Protein AF-A0A6I2WJV5-F1 (afdb_monomer)

Nearest PDB structures (foldseek):
  4n04-assembly1_A  TM=5.743E-01  e=1.042E-01  Catenulispora acidiphila DSM 44928
  8eug-assembly1_k  TM=5.287E-01  e=3.697E-01  Schizosaccharomyces pombe
  7z9z-assembly1_AAA-2  TM=8.216E-01  e=1.801E+00  Bos taurus
  6fhs-assembly1_F  TM=7.557E-01  e=1.489E+00  Thermochaetoides thermophila DSM 1495
  6yrk-assembly1_A  TM=7.546E-01  e=4.960E+00  Mycoplasmoides genitalium G37

Structure (mmCIF, N/CA/C/O backbone):
data_AF-A0A6I2WJV5-F1
#
_entry.id   AF-A0A6I2WJV5-F1
#
loop_
_atom_site.group_PDB
_atom_site.id
_atom_site.type_symbol
_atom_site.label_atom_id
_atom_site.label_alt_id
_atom_site.label_comp_id
_atom_site.label_asym_id
_atom_site.label_entity_id
_atom_site.label_seq_id
_atom_site.pdbx_PDB_ins_code
_atom_site.Cartn_x
_atom_site.Cartn_y
_atom_site.Cartn_z
_atom_site.occupancy
_atom_site.B_iso_or_equiv
_atom_site.auth_seq_id
_atom_s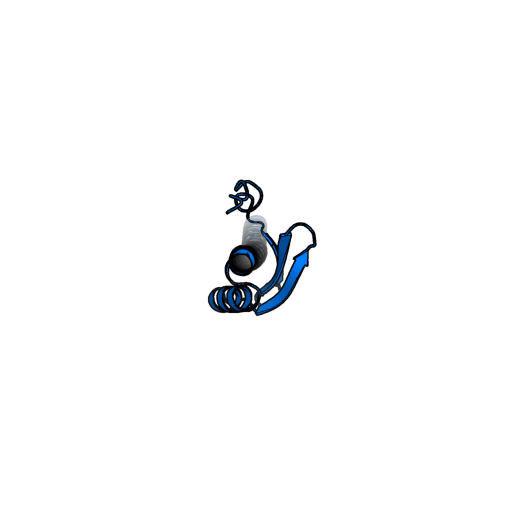ite.auth_comp_id
_atom_site.auth_asym_id
_atom_site.auth_atom_id
_atom_site.pdbx_PDB_model_num
ATOM 1 N N . MET A 1 1 ? 32.245 4.701 -39.309 1.00 74.75 1 MET A N 1
ATOM 2 C CA . MET A 1 1 ? 31.876 3.483 -38.548 1.00 74.75 1 MET A CA 1
ATOM 3 C C . MET A 1 1 ? 31.992 3.675 -37.041 1.00 74.75 1 MET A C 1
ATOM 5 O O . MET A 1 1 ? 31.009 3.413 -36.366 1.00 74.75 1 MET A O 1
ATOM 9 N N . LEU A 1 2 ? 33.121 4.171 -36.513 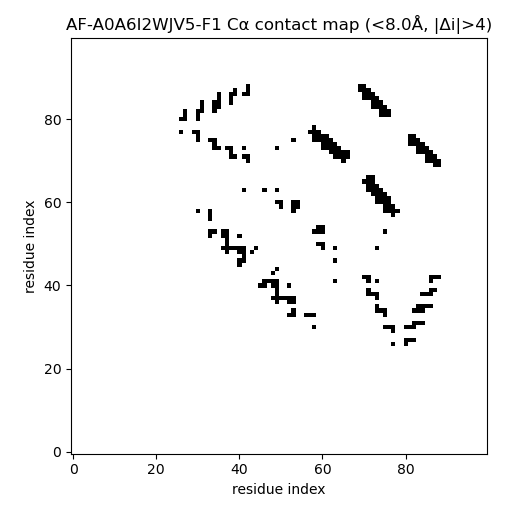1.00 85.69 2 LEU A N 1
ATOM 10 C CA . LEU A 1 2 ? 33.309 4.380 -35.066 1.00 85.69 2 LEU A CA 1
ATOM 11 C C . LEU A 1 2 ? 32.220 5.264 -34.425 1.00 85.69 2 LEU A C 1
ATOM 13 O O . LEU A 1 2 ? 31.660 4.890 -33.404 1.00 85.69 2 LEU A O 1
ATOM 17 N N . SER A 1 3 ? 31.869 6.389 -35.058 1.00 85.56 3 SER A N 1
ATOM 18 C CA . SER A 1 3 ? 30.827 7.310 -34.578 1.00 85.56 3 SER A CA 1
ATOM 19 C C . SER A 1 3 ? 29.441 6.663 -34.496 1.00 85.56 3 SER A C 1
ATOM 21 O O . SER A 1 3 ? 28.760 6.814 -33.492 1.00 85.56 3 SER A O 1
ATOM 23 N N . VAL A 1 4 ? 29.054 5.885 -35.512 1.00 89.12 4 VAL A N 1
ATOM 24 C CA . VAL A 1 4 ? 27.767 5.167 -35.551 1.00 89.12 4 VAL A CA 1
ATOM 25 C C . VAL A 1 4 ? 27.688 4.117 -34.442 1.00 89.12 4 VAL A C 1
ATOM 27 O O . VAL A 1 4 ? 26.671 4.025 -33.760 1.00 89.12 4 VAL A O 1
ATOM 30 N N . LEU A 1 5 ? 28.769 3.363 -34.218 1.00 89.56 5 LEU A N 1
ATOM 31 C CA . LEU A 1 5 ? 28.841 2.378 -33.135 1.00 89.56 5 LEU A CA 1
ATOM 32 C C . LEU A 1 5 ? 28.744 3.046 -31.756 1.00 89.56 5 LEU A C 1
ATOM 34 O O . LEU A 1 5 ? 28.017 2.556 -30.895 1.00 89.56 5 LEU A O 1
ATOM 38 N N . LEU A 1 6 ? 29.418 4.186 -31.570 1.00 90.19 6 LEU A N 1
ATOM 39 C CA . LEU A 1 6 ? 29.365 4.965 -30.331 1.00 90.19 6 LEU A CA 1
ATOM 40 C C . LEU A 1 6 ? 27.962 5.513 -30.056 1.00 90.19 6 LEU A C 1
ATOM 42 O O . LEU A 1 6 ? 27.460 5.362 -28.945 1.00 90.19 6 LEU A O 1
ATOM 46 N N . SER A 1 7 ? 27.305 6.093 -31.064 1.00 89.69 7 SER A N 1
ATOM 47 C CA . SER A 1 7 ? 25.926 6.570 -30.936 1.00 89.69 7 SER A CA 1
ATOM 48 C C . SER A 1 7 ? 24.970 5.427 -30.600 1.00 89.69 7 SER A C 1
ATOM 50 O O . SER A 1 7 ? 24.170 5.559 -29.680 1.00 89.69 7 SER A O 1
ATOM 52 N N . CYS A 1 8 ? 25.093 4.282 -31.277 1.00 88.12 8 CYS A N 1
ATOM 53 C CA . CYS A 1 8 ? 24.225 3.130 -31.040 1.00 88.12 8 CYS A CA 1
ATOM 54 C C . CYS A 1 8 ? 24.410 2.548 -29.627 1.00 88.12 8 CYS A C 1
ATOM 56 O O . CYS A 1 8 ? 23.428 2.237 -28.953 1.00 88.12 8 CYS A O 1
ATOM 58 N N . ALA A 1 9 ? 25.658 2.451 -29.151 1.00 87.50 9 ALA A N 1
ATOM 59 C CA . ALA A 1 9 ? 25.968 2.014 -27.792 1.00 87.50 9 ALA A CA 1
ATOM 60 C C . ALA A 1 9 ? 25.418 2.987 -26.738 1.00 87.50 9 ALA A C 1
ATOM 62 O O . ALA A 1 9 ? 24.838 2.554 -25.742 1.00 87.50 9 ALA A O 1
ATOM 63 N N . PHE A 1 10 ? 25.542 4.297 -26.975 1.00 91.62 10 PHE A N 1
ATOM 64 C CA . PHE A 1 10 ? 25.007 5.317 -26.077 1.00 91.62 10 PHE A CA 1
ATOM 65 C C . PHE A 1 10 ? 23.480 5.251 -25.998 1.00 91.62 10 PHE A C 1
ATOM 67 O O . PHE A 1 10 ? 22.927 5.219 -24.903 1.00 91.62 10 PHE A O 1
ATOM 74 N N . THR A 1 11 ? 22.792 5.135 -27.138 1.00 89.12 11 THR A N 1
ATOM 75 C CA . THR A 1 11 ? 21.332 4.974 -27.175 1.00 89.12 11 THR A CA 1
ATOM 76 C C . THR A 1 11 ? 20.884 3.720 -26.429 1.00 89.12 11 THR A C 1
ATOM 78 O O . THR A 1 11 ? 19.952 3.801 -25.633 1.00 89.12 11 THR A O 1
ATOM 81 N N . ALA A 1 12 ? 21.5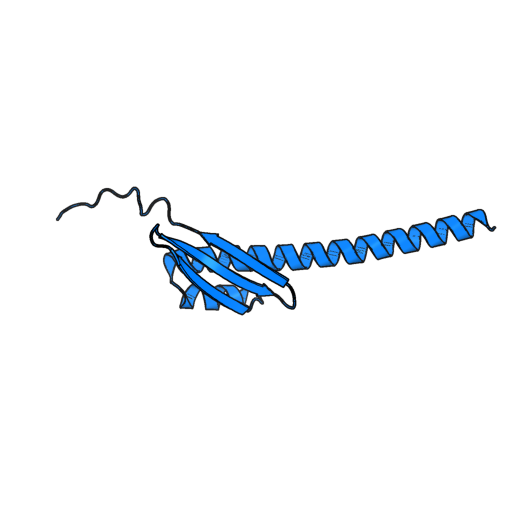57 2.580 -26.622 1.00 86.75 12 ALA A N 1
ATOM 82 C CA . ALA A 1 12 ? 21.231 1.341 -25.914 1.00 86.75 12 ALA A CA 1
ATOM 83 C C . ALA A 1 12 ? 21.406 1.479 -24.389 1.00 86.75 12 ALA A C 1
ATOM 85 O O . ALA A 1 12 ? 20.539 1.050 -23.626 1.00 86.75 12 ALA A O 1
ATOM 86 N N . LEU A 1 13 ? 22.484 2.133 -23.944 1.00 87.56 13 LEU A N 1
ATOM 87 C CA . LEU A 1 13 ? 22.731 2.432 -22.530 1.00 87.56 13 LEU A CA 1
ATOM 88 C C . LEU A 1 13 ? 21.675 3.377 -21.947 1.00 87.56 13 LEU A C 1
ATOM 90 O O . LEU A 1 13 ? 21.145 3.107 -20.870 1.00 87.56 13 LEU A O 1
ATOM 94 N N . SER A 1 14 ? 21.336 4.459 -22.653 1.00 84.94 14 SER A N 1
ATOM 95 C CA . SER A 1 14 ? 20.298 5.400 -22.220 1.00 84.94 14 SER A CA 1
ATOM 96 C C . SER A 1 14 ? 18.932 4.726 -22.110 1.00 84.94 14 SER A C 1
ATOM 98 O O . SER A 1 14 ? 18.235 4.927 -21.118 1.00 84.94 14 SER A O 1
ATOM 100 N N . LEU A 1 15 ? 18.564 3.889 -23.087 1.00 80.06 15 LEU A N 1
ATOM 101 C CA . LEU A 1 15 ? 17.293 3.165 -23.075 1.00 80.06 15 LEU A CA 1
ATOM 102 C C . LEU A 1 15 ? 17.238 2.161 -21.915 1.00 80.06 15 LEU A C 1
ATOM 104 O O . LEU A 1 15 ? 16.255 2.126 -21.179 1.00 80.06 15 LEU A O 1
ATOM 108 N N . GLY A 1 16 ? 18.314 1.397 -21.701 1.00 79.00 16 GLY A N 1
ATOM 109 C CA . GLY A 1 16 ? 18.421 0.470 -20.572 1.00 79.00 16 GLY A CA 1
ATOM 110 C C . GLY A 1 16 ? 18.344 1.182 -19.219 1.00 79.00 16 GLY A C 1
ATOM 111 O O . GLY A 1 16 ? 17.612 0.748 -18.328 1.00 79.00 16 GLY A O 1
ATOM 112 N N . GLY A 1 17 ? 19.030 2.320 -19.082 1.00 74.75 17 GLY A N 1
ATOM 113 C CA . GLY A 1 17 ? 18.953 3.168 -17.892 1.00 74.75 17 GLY A CA 1
ATOM 114 C C . GLY A 1 17 ? 17.537 3.688 -17.638 1.00 74.75 17 GLY A C 1
ATOM 115 O O . GLY A 1 17 ? 17.038 3.589 -16.518 1.00 74.75 17 GLY A O 1
ATOM 116 N N . LEU A 1 18 ? 16.854 4.168 -18.681 1.00 75.94 18 LEU A N 1
ATOM 117 C CA . LEU A 1 18 ? 15.484 4.671 -18.581 1.00 75.94 18 LEU A CA 1
ATOM 118 C C . LEU A 1 18 ? 14.501 3.585 -18.127 1.00 75.94 18 LEU A C 1
ATOM 120 O O . LEU A 1 18 ? 13.644 3.850 -17.283 1.00 75.94 18 LEU A O 1
ATOM 124 N N . VAL A 1 19 ? 14.643 2.356 -18.630 1.00 74.62 19 VAL A N 1
ATOM 125 C CA . VAL A 1 19 ? 13.812 1.216 -18.213 1.00 74.62 19 VAL A CA 1
ATOM 126 C C . VAL A 1 19 ? 14.004 0.913 -16.727 1.00 74.62 19 VAL A C 1
ATOM 128 O O . VAL A 1 19 ? 13.019 0.775 -16.005 1.00 74.62 19 VAL A O 1
ATOM 131 N N . LEU A 1 20 ? 15.247 0.861 -16.241 1.00 69.75 20 LEU A N 1
ATOM 132 C CA . LEU A 1 20 ? 15.540 0.591 -14.826 1.00 69.75 20 LEU A CA 1
ATOM 133 C C . LEU A 1 20 ? 15.003 1.679 -13.889 1.00 69.75 20 LEU A C 1
ATOM 135 O O . LEU A 1 20 ? 14.508 1.378 -12.804 1.00 69.75 20 LEU A O 1
ATOM 139 N N . VAL A 1 21 ? 15.101 2.944 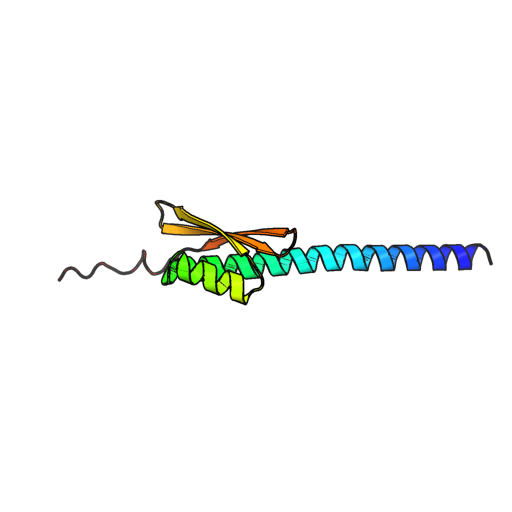-14.294 1.00 71.88 21 VAL A N 1
ATOM 140 C CA . VAL A 1 21 ? 14.545 4.060 -13.519 1.00 71.88 21 VAL A CA 1
ATOM 141 C C . VAL A 1 21 ? 13.018 3.993 -13.515 1.00 71.88 21 VAL A C 1
ATOM 143 O O . VAL A 1 21 ? 12.399 4.136 -12.463 1.00 71.88 21 VAL A O 1
ATOM 146 N N . SER A 1 22 ? 12.407 3.697 -14.662 1.00 69.50 22 SER A N 1
ATOM 147 C CA . SER A 1 22 ? 10.951 3.598 -14.789 1.00 69.50 22 SER A CA 1
ATOM 148 C C . SER A 1 22 ? 10.376 2.480 -13.920 1.00 69.50 22 SER A C 1
ATOM 150 O O . SER A 1 22 ? 9.388 2.699 -13.228 1.00 69.50 22 SER A O 1
ATOM 152 N N . THR A 1 23 ? 11.005 1.301 -13.888 1.00 70.06 23 THR A N 1
ATOM 153 C CA . THR A 1 23 ? 10.537 0.186 -13.045 1.00 70.06 23 THR A CA 1
ATOM 154 C C . THR A 1 23 ? 10.626 0.516 -11.560 1.00 70.06 23 THR A C 1
ATOM 156 O O . THR A 1 23 ? 9.673 0.270 -10.826 1.00 70.06 23 THR A O 1
ATOM 159 N N . ARG A 1 24 ? 11.715 1.161 -11.120 1.00 69.12 24 ARG A N 1
ATOM 160 C CA . ARG A 1 24 ? 11.858 1.642 -9.736 1.00 69.12 24 ARG A CA 1
ATOM 161 C C . ARG A 1 24 ? 10.748 2.619 -9.349 1.00 69.12 24 ARG A C 1
ATOM 163 O O . ARG A 1 24 ? 10.200 2.494 -8.257 1.00 69.12 24 ARG A O 1
ATOM 170 N N . ILE A 1 25 ? 10.418 3.558 -10.237 1.00 72.38 25 ILE A N 1
ATOM 171 C CA . ILE A 1 25 ? 9.345 4.535 -10.015 1.00 72.38 25 ILE A CA 1
ATOM 172 C C . ILE A 1 25 ? 7.990 3.826 -9.949 1.00 72.38 25 ILE A C 1
ATOM 174 O O . ILE A 1 25 ? 7.236 4.061 -9.012 1.00 72.38 25 ILE A O 1
ATOM 178 N N . ILE A 1 26 ? 7.701 2.910 -10.880 1.00 77.50 26 ILE A N 1
ATOM 179 C CA . ILE A 1 26 ? 6.439 2.154 -10.909 1.00 77.50 26 ILE A CA 1
ATOM 180 C C . ILE A 1 26 ? 6.252 1.339 -9.622 1.00 77.50 26 ILE A C 1
ATOM 182 O O . ILE A 1 26 ? 5.158 1.341 -9.054 1.00 77.50 26 ILE A O 1
ATOM 186 N N . ASP A 1 27 ? 7.304 0.678 -9.136 1.00 80.88 27 ASP A N 1
ATOM 187 C CA . ASP A 1 27 ? 7.255 -0.102 -7.896 1.00 80.88 27 ASP A CA 1
ATOM 188 C C . ASP A 1 27 ? 6.982 0.787 -6.677 1.00 80.88 27 ASP A C 1
ATOM 190 O O . ASP A 1 27 ? 6.172 0.439 -5.816 1.00 80.88 27 ASP A O 1
ATOM 194 N N . GLN A 1 28 ? 7.624 1.956 -6.615 1.00 83.44 28 GLN A N 1
ATOM 195 C CA . GLN A 1 28 ? 7.411 2.916 -5.535 1.00 83.44 28 GLN A CA 1
ATOM 196 C C . GLN A 1 28 ? 6.001 3.518 -5.581 1.00 83.44 28 GLN A C 1
ATOM 198 O O . GLN A 1 28 ? 5.345 3.612 -4.546 1.00 83.44 28 GLN A O 1
ATOM 203 N N . THR A 1 29 ? 5.494 3.870 -6.765 1.00 86.62 29 THR A N 1
ATOM 204 C CA . THR A 1 29 ? 4.125 4.376 -6.932 1.00 86.62 29 THR A CA 1
ATOM 205 C C . THR A 1 29 ? 3.089 3.328 -6.532 1.00 86.62 29 THR A C 1
ATOM 207 O O . THR A 1 29 ? 2.130 3.657 -5.839 1.00 86.62 29 THR A O 1
ATOM 210 N N . ARG A 1 30 ? 3.287 2.056 -6.899 1.00 87.06 30 ARG A N 1
ATOM 211 C CA . ARG A 1 30 ? 2.407 0.958 -6.463 1.00 87.06 30 ARG A CA 1
ATOM 212 C C . ARG A 1 30 ? 2.404 0.795 -4.947 1.00 87.06 30 ARG A C 1
ATOM 214 O O . ARG A 1 30 ? 1.335 0.635 -4.366 1.00 87.06 30 ARG A O 1
ATOM 221 N N . ALA A 1 31 ? 3.575 0.863 -4.312 1.00 90.44 31 ALA A N 1
ATOM 222 C CA . ALA A 1 31 ? 3.676 0.822 -2.857 1.00 90.44 31 ALA A CA 1
ATOM 223 C C . ALA A 1 31 ? 2.916 1.986 -2.207 1.00 90.44 31 ALA A C 1
ATOM 225 O O . ALA A 1 31 ? 2.182 1.766 -1.246 1.00 90.44 31 ALA A O 1
ATOM 226 N N . GLN A 1 32 ? 3.032 3.195 -2.765 1.00 91.12 32 GLN A N 1
ATOM 227 C CA . GLN A 1 32 ? 2.350 4.373 -2.237 1.00 91.12 32 GLN A CA 1
ATOM 228 C C . GLN A 1 32 ? 0.826 4.268 -2.359 1.00 91.12 32 GLN A C 1
ATOM 230 O O . GLN A 1 32 ? 0.135 4.457 -1.367 1.00 91.12 32 GLN A O 1
ATOM 235 N N . ILE A 1 33 ? 0.304 3.856 -3.520 1.00 92.50 33 ILE A N 1
ATOM 236 C CA . ILE A 1 33 ? -1.143 3.652 -3.720 1.00 92.50 33 ILE A CA 1
ATOM 237 C C . ILE A 1 33 ? -1.691 2.608 -2.737 1.00 92.50 33 ILE A C 1
ATOM 239 O O . ILE A 1 33 ? -2.761 2.798 -2.159 1.00 92.50 33 ILE A O 1
ATOM 243 N N . ALA A 1 34 ? -0.954 1.513 -2.521 1.00 93.00 34 ALA A N 1
ATOM 244 C CA . ALA A 1 34 ? -1.340 0.492 -1.553 1.00 93.00 34 ALA A CA 1
ATOM 245 C C . ALA A 1 34 ? -1.361 1.038 -0.116 1.00 93.00 34 ALA A C 1
ATOM 247 O O . ALA A 1 34 ? -2.267 0.705 0.647 1.00 93.00 34 ALA A O 1
ATOM 248 N N . ALA A 1 35 ? -0.390 1.885 0.244 1.00 94.12 35 ALA A N 1
ATOM 249 C CA . ALA A 1 35 ? -0.346 2.549 1.541 1.00 94.12 35 ALA A CA 1
ATOM 250 C C . ALA A 1 35 ? -1.536 3.501 1.716 1.00 94.12 35 ALA A C 1
ATOM 252 O O . ALA A 1 35 ? -2.212 3.431 2.738 1.00 94.12 35 ALA A O 1
ATOM 253 N N . ASP A 1 36 ? -1.825 4.341 0.718 1.00 93.56 36 ASP A N 1
ATOM 254 C CA . ASP A 1 36 ? -2.918 5.320 0.755 1.00 93.56 36 ASP A CA 1
ATOM 255 C C . ASP A 1 36 ? -4.277 4.624 0.910 1.00 93.56 36 ASP A C 1
ATOM 257 O O . ASP A 1 36 ? -5.083 4.990 1.768 1.00 93.56 36 ASP A O 1
ATOM 261 N N . ALA A 1 37 ? -4.509 3.560 0.136 1.00 93.31 37 ALA A N 1
ATOM 262 C CA . ALA A 1 37 ? -5.723 2.759 0.237 1.00 93.31 37 ALA A CA 1
ATOM 263 C C . ALA A 1 37 ? -5.850 2.089 1.615 1.00 93.31 37 ALA A C 1
ATOM 265 O O . ALA A 1 37 ? -6.927 2.100 2.212 1.00 93.31 37 ALA A O 1
ATOM 266 N N . ALA A 1 38 ? -4.759 1.527 2.143 1.00 93.75 38 ALA A N 1
ATOM 267 C CA . ALA A 1 38 ? -4.758 0.889 3.455 1.00 93.75 38 ALA A CA 1
ATOM 268 C C . ALA A 1 38 ? -4.950 1.905 4.595 1.00 93.75 38 ALA A C 1
ATOM 270 O O . ALA A 1 38 ? -5.675 1.612 5.543 1.00 93.75 38 ALA A O 1
ATOM 271 N N . ALA A 1 39 ? -4.382 3.110 4.489 1.00 93.50 39 ALA A N 1
ATOM 272 C CA . ALA A 1 39 ? -4.589 4.196 5.446 1.00 93.50 39 ALA A CA 1
ATOM 273 C C . ALA A 1 39 ? -6.056 4.648 5.477 1.00 93.50 39 ALA A C 1
ATOM 275 O O . ALA A 1 39 ? -6.628 4.794 6.554 1.00 93.50 39 ALA A O 1
ATOM 276 N N . LEU A 1 40 ? -6.699 4.800 4.316 1.00 92.12 40 LEU A N 1
ATOM 277 C CA . LEU A 1 40 ? -8.138 5.083 4.241 1.00 92.12 40 LEU A CA 1
ATOM 278 C C . LEU A 1 40 ? -8.979 3.930 4.806 1.00 92.12 40 LEU A C 1
ATOM 280 O O . LEU A 1 40 ? -9.942 4.161 5.534 1.00 92.12 40 LEU A O 1
ATOM 284 N N . GLY A 1 41 ? -8.585 2.687 4.529 1.00 91.44 41 GLY A N 1
ATOM 285 C CA . GLY A 1 41 ? -9.174 1.496 5.138 1.00 91.44 41 GLY A CA 1
ATOM 286 C C . GLY A 1 41 ? -9.106 1.510 6.662 1.00 91.44 41 GLY A C 1
ATOM 287 O O . GLY A 1 41 ? -10.102 1.227 7.327 1.00 91.44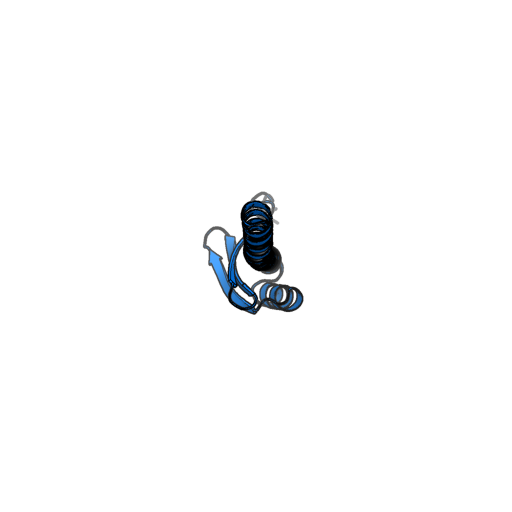 41 GLY A O 1
ATOM 288 N N . ALA A 1 42 ? -7.957 1.910 7.211 1.00 92.88 42 ALA A N 1
ATOM 289 C CA . ALA A 1 42 ? -7.743 2.031 8.648 1.00 92.88 42 ALA A CA 1
ATOM 290 C C . ALA A 1 42 ? -8.672 3.062 9.298 1.00 92.88 42 ALA A C 1
ATOM 292 O O . ALA A 1 42 ? -9.085 2.872 10.439 1.00 92.88 42 ALA A O 1
ATOM 293 N N . VAL A 1 43 ? -9.024 4.140 8.587 1.00 92.25 43 VAL A N 1
ATOM 294 C CA . VAL A 1 43 ? -9.918 5.185 9.113 1.00 92.25 43 VAL A CA 1
ATOM 295 C C . VAL A 1 43 ? -11.315 4.633 9.395 1.00 92.25 43 VAL A C 1
ATOM 297 O O . VAL A 1 43 ? -11.882 4.951 10.436 1.00 92.25 43 VAL A O 1
ATOM 300 N N . TYR A 1 44 ? -11.849 3.783 8.515 1.00 89.12 44 TYR A N 1
ATOM 301 C CA . TYR A 1 44 ? -13.237 3.312 8.614 1.00 89.12 44 TYR A CA 1
ATOM 302 C C . TYR A 1 44 ? -13.392 1.905 9.198 1.00 89.12 44 TYR A C 1
ATOM 304 O O . TYR A 1 44 ? -14.407 1.616 9.825 1.00 89.12 44 TYR A O 1
ATOM 312 N N . GLY A 1 45 ? -12.413 1.024 8.993 1.00 88.31 45 GLY A N 1
ATOM 313 C CA . GLY A 1 45 ? -12.474 -0.379 9.416 1.00 88.31 45 GLY A CA 1
ATOM 314 C C . GLY A 1 45 ? -11.317 -0.818 10.313 1.00 88.31 45 GLY A C 1
ATOM 315 O O . GLY A 1 45 ? -11.191 -2.009 10.599 1.00 88.31 45 GLY A O 1
ATOM 316 N N . GLY A 1 46 ? -10.470 0.118 10.750 1.00 91.50 46 GLY A N 1
ATOM 317 C CA . GLY A 1 46 ? -9.319 -0.165 11.600 1.00 91.50 46 GLY A CA 1
ATOM 318 C C . GLY A 1 46 ? -8.255 -1.035 10.924 1.00 91.50 46 GLY A C 1
ATOM 319 O O . GLY A 1 46 ? -8.239 -1.235 9.707 1.00 91.50 46 GLY A O 1
ATOM 320 N N . GLU A 1 47 ? -7.351 -1.573 11.738 1.00 93.25 47 GLU A N 1
ATOM 321 C CA . GLU A 1 47 ? -6.237 -2.408 11.275 1.00 93.25 47 GLU A CA 1
ATOM 322 C C . GLU A 1 47 ? -6.658 -3.619 10.413 1.00 93.25 47 GLU A C 1
ATOM 324 O O . GLU A 1 47 ? -6.009 -3.848 9.389 1.00 93.25 47 GLU A O 1
ATOM 329 N N . PRO A 1 48 ? -7.750 -4.359 10.713 1.00 95.00 48 PRO A N 1
ATOM 330 C CA . PRO A 1 48 ? -8.169 -5.487 9.878 1.00 95.00 48 PRO A CA 1
ATOM 331 C C . PRO A 1 48 ? -8.521 -5.078 8.440 1.00 95.00 48 PRO A C 1
ATOM 333 O O . PRO A 1 48 ? -8.106 -5.742 7.489 1.00 95.00 48 PRO A O 1
ATOM 336 N N . ALA A 1 49 ? -9.229 -3.958 8.261 1.00 93.81 49 ALA A N 1
ATOM 337 C CA . ALA A 1 49 ? -9.558 -3.444 6.932 1.00 93.81 49 ALA A CA 1
ATOM 338 C C . ALA A 1 49 ? -8.312 -2.928 6.198 1.00 93.81 49 ALA A C 1
ATOM 340 O O . ALA A 1 49 ? -8.151 -3.166 5.000 1.00 93.81 49 ALA A O 1
ATOM 341 N N . ALA A 1 50 ? -7.397 -2.272 6.918 1.00 93.69 50 ALA A N 1
ATOM 342 C CA . ALA A 1 50 ? -6.111 -1.847 6.371 1.00 93.69 50 ALA A CA 1
ATOM 343 C C . ALA A 1 50 ? -5.284 -3.041 5.871 1.00 93.69 50 ALA A C 1
ATOM 345 O O . ALA A 1 50 ? -4.702 -2.985 4.786 1.00 93.69 50 ALA A O 1
ATOM 346 N N . GLN A 1 51 ? -5.269 -4.142 6.628 1.00 95.81 51 GLN A N 1
ATOM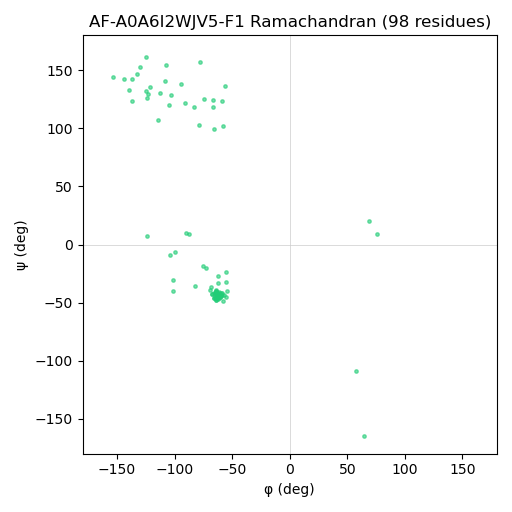 347 C CA . GLN A 1 51 ? -4.586 -5.375 6.251 1.00 95.81 51 GLN A CA 1
ATOM 348 C C . GLN A 1 51 ? -5.206 -6.000 5.000 1.00 95.81 51 GLN A C 1
ATOM 350 O O . GLN A 1 51 ? -4.483 -6.344 4.064 1.00 95.81 51 GLN A O 1
ATOM 355 N N . GLU A 1 52 ? -6.532 -6.124 4.959 1.00 96.50 52 GLU A N 1
ATOM 356 C CA . GLU A 1 52 ? -7.239 -6.679 3.808 1.00 96.50 52 GLU A CA 1
ATOM 357 C C . GLU A 1 52 ? -6.984 -5.854 2.538 1.00 96.50 52 GLU A C 1
ATOM 359 O O . GLU A 1 52 ? -6.673 -6.407 1.479 1.00 96.50 52 GLU A O 1
ATOM 364 N N . ILE A 1 53 ? -7.062 -4.525 2.640 1.00 94.19 53 ILE A N 1
ATOM 365 C CA . ILE A 1 53 ? -6.816 -3.621 1.514 1.00 94.19 53 ILE A CA 1
ATOM 366 C C . ILE A 1 53 ? -5.355 -3.687 1.065 1.00 94.19 53 ILE A C 1
ATOM 368 O O . ILE A 1 53 ? -5.103 -3.747 -0.141 1.00 94.19 53 ILE A O 1
ATOM 372 N N . ALA A 1 54 ? -4.392 -3.740 1.990 1.00 94.50 54 ALA A N 1
ATOM 373 C CA . ALA A 1 54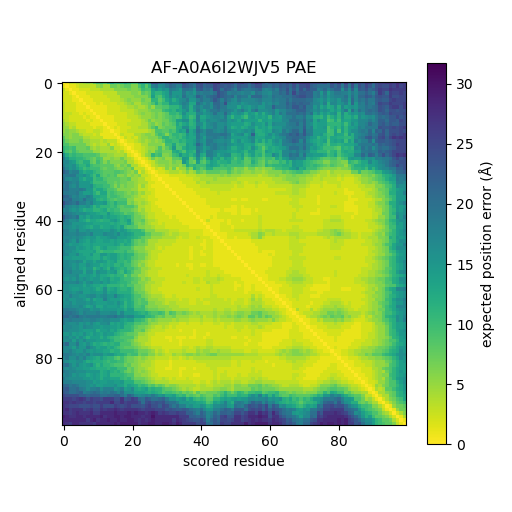 ? -2.984 -3.924 1.647 1.00 94.50 54 ALA A CA 1
ATOM 374 C C . ALA A 1 54 ? -2.779 -5.227 0.855 1.00 94.50 54 ALA A C 1
ATOM 376 O O . ALA A 1 54 ? -2.209 -5.193 -0.238 1.00 94.50 54 ALA A O 1
ATOM 377 N N . LEU A 1 55 ? -3.331 -6.347 1.337 1.00 94.69 55 LEU A N 1
ATOM 378 C CA . LEU A 1 55 ? -3.235 -7.653 0.675 1.00 94.69 55 LEU A CA 1
ATOM 379 C C . LEU A 1 55 ? -3.851 -7.639 -0.728 1.00 94.69 55 LEU A C 1
ATOM 381 O O . LEU A 1 55 ? -3.234 -8.126 -1.678 1.00 94.69 55 LEU A O 1
ATOM 385 N N . ARG A 1 56 ? -5.032 -7.029 -0.890 1.00 94.81 56 ARG A N 1
ATOM 386 C CA . ARG A 1 56 ? -5.696 -6.869 -2.197 1.00 94.81 56 ARG A CA 1
ATOM 387 C C . ARG A 1 56 ? -4.875 -6.024 -3.178 1.00 94.81 56 ARG A C 1
ATOM 389 O O . ARG A 1 56 ? -4.975 -6.234 -4.382 1.00 94.81 56 ARG A O 1
ATOM 396 N N . ASN A 1 57 ? -4.035 -5.119 -2.677 1.00 90.62 57 ASN A N 1
ATOM 397 C CA . ASN A 1 57 ? -3.106 -4.316 -3.478 1.00 90.62 57 ASN A CA 1
ATOM 398 C C . ASN A 1 57 ? -1.727 -4.980 -3.670 1.00 90.62 57 ASN A C 1
ATOM 400 O O . ASN A 1 57 ? -0.799 -4.347 -4.175 1.00 90.62 57 ASN A O 1
ATOM 404 N N . GLY A 1 58 ? -1.572 -6.254 -3.289 1.00 92.62 58 GLY A N 1
ATOM 405 C CA . GLY A 1 58 ? -0.300 -6.976 -3.393 1.00 92.62 58 GLY A CA 1
ATOM 406 C C . GLY A 1 58 ? 0.768 -6.468 -2.421 1.00 92.62 58 GLY A C 1
ATOM 407 O O . GLY A 1 58 ? 1.961 -6.686 -2.639 1.00 92.62 58 GLY A O 1
ATOM 408 N N . ALA A 1 59 ? 0.346 -5.774 -1.367 1.00 94.44 59 ALA A N 1
ATOM 409 C CA . ALA A 1 59 ? 1.199 -5.257 -0.317 1.00 94.44 59 ALA A CA 1
ATOM 410 C C . ALA A 1 59 ? 1.010 -6.054 0.976 1.00 94.44 59 ALA A C 1
ATOM 412 O O . ALA A 1 59 ? -0.041 -6.629 1.248 1.00 94.44 59 ALA A O 1
ATOM 413 N N . GLN A 1 60 ? 2.040 -6.062 1.810 1.00 95.44 60 GLN A N 1
ATOM 414 C CA . GLN A 1 60 ? 1.961 -6.588 3.163 1.00 95.44 60 GLN A CA 1
ATOM 415 C C . GLN A 1 60 ? 1.879 -5.419 4.143 1.00 95.44 60 GLN A C 1
ATOM 417 O O . GLN A 1 60 ? 2.724 -4.524 4.094 1.00 95.44 60 GLN A O 1
ATOM 422 N N . LEU A 1 61 ? 0.895 -5.437 5.040 1.00 95.88 61 LEU A N 1
ATOM 423 C CA . LEU A 1 61 ? 0.823 -4.479 6.141 1.00 95.88 61 LEU A CA 1
ATOM 424 C C . LEU A 1 61 ? 1.996 -4.722 7.104 1.00 95.88 61 LEU A C 1
ATOM 426 O O . LEU A 1 61 ? 2.188 -5.846 7.567 1.00 95.88 61 LEU A O 1
ATOM 430 N N . MET A 1 62 ? 2.793 -3.685 7.362 1.00 96.62 62 MET A N 1
ATOM 431 C CA . MET A 1 62 ? 3.938 -3.726 8.283 1.00 96.62 62 MET A CA 1
ATOM 432 C C . MET A 1 62 ? 3.597 -3.090 9.627 1.00 96.62 62 MET A C 1
ATOM 434 O O . MET A 1 62 ? 4.017 -3.588 10.666 1.00 96.62 62 MET A O 1
ATOM 438 N N . SER A 1 63 ? 2.853 -1.985 9.595 1.00 94.50 63 SER A N 1
ATOM 439 C CA . SER A 1 63 ? 2.427 -1.254 10.783 1.00 94.50 63 SER A CA 1
ATOM 440 C C . SER A 1 63 ? 1.139 -0.492 10.491 1.00 94.50 63 SER A C 1
ATOM 442 O O . SER A 1 63 ? 0.952 0.015 9.382 1.00 94.50 63 SER A O 1
ATOM 444 N N . SER A 1 64 ? 0.274 -0.408 11.494 1.00 93.31 64 SER A N 1
ATOM 445 C CA . SER A 1 64 ? -0.919 0.430 11.515 1.00 93.31 64 SER A CA 1
ATOM 446 C C . SER A 1 64 ? -0.998 1.071 12.892 1.00 93.31 64 SER A C 1
ATOM 448 O O . SER A 1 64 ? -0.985 0.370 13.900 1.00 93.31 64 SER A O 1
ATOM 450 N N . ALA A 1 65 ? -1.050 2.396 12.949 1.00 92.62 65 ALA A N 1
ATOM 451 C CA . ALA A 1 65 ? -1.131 3.126 14.204 1.00 92.62 65 ALA A CA 1
ATOM 452 C C . ALA A 1 65 ? -2.096 4.299 14.080 1.00 92.62 65 ALA A C 1
ATOM 454 O O . ALA A 1 65 ? -2.007 5.100 13.150 1.00 92.62 65 ALA A O 1
ATOM 455 N N . THR A 1 66 ? -2.976 4.436 15.065 1.00 91.44 66 THR A N 1
ATOM 456 C CA . THR A 1 66 ? -3.788 5.637 15.240 1.00 91.44 66 THR A CA 1
ATOM 457 C C . THR A 1 66 ? -3.046 6.594 16.162 1.00 91.44 66 THR A C 1
ATOM 459 O O . THR A 1 66 ? -2.707 6.241 17.288 1.00 91.44 66 THR A O 1
ATOM 462 N N . GLN A 1 67 ? -2.772 7.803 15.686 1.00 88.75 67 GLN A N 1
ATOM 463 C CA . GLN A 1 67 ? -2.209 8.879 16.498 1.00 88.75 67 GLN A CA 1
ATOM 464 C C . GLN A 1 67 ? -3.302 9.514 17.369 1.00 88.75 67 GLN A C 1
ATOM 466 O O . GLN A 1 67 ? -4.472 9.509 16.986 1.00 88.75 67 GLN A O 1
ATOM 471 N N . ASP A 1 68 ? -2.925 10.157 18.480 1.00 85.06 68 ASP A N 1
ATOM 472 C CA . ASP A 1 68 ? -3.859 10.814 19.421 1.00 85.06 68 ASP A CA 1
ATOM 473 C C . ASP A 1 68 ? -4.781 11.849 18.756 1.00 85.06 68 ASP A C 1
ATOM 475 O O . ASP A 1 68 ? -5.870 12.159 19.229 1.00 85.06 68 ASP A O 1
ATOM 479 N N . ASN A 1 69 ? -4.344 12.387 17.621 1.00 83.69 69 ASN A N 1
ATOM 480 C CA . ASN A 1 69 ? -5.075 13.362 16.824 1.00 83.69 69 ASN A CA 1
ATOM 481 C C . ASN A 1 69 ? -6.029 12.721 15.787 1.00 83.69 69 ASN A C 1
ATOM 483 O O . ASN A 1 69 ? -6.516 13.418 14.897 1.00 83.69 69 ASN A O 1
ATOM 487 N N . GLY A 1 70 ? -6.239 11.403 15.834 1.00 84.00 70 GLY A N 1
ATOM 488 C CA . GLY A 1 70 ? -7.100 10.657 14.914 1.00 84.00 70 GLY A CA 1
ATOM 489 C C . GLY A 1 70 ? -6.517 10.422 13.515 1.00 84.00 70 GLY A C 1
ATOM 490 O O . GLY A 1 70 ? -7.243 9.969 12.633 1.00 84.00 70 GLY A O 1
ATOM 491 N N . VAL A 1 71 ? -5.236 10.732 13.264 1.00 91.44 71 VAL A N 1
ATOM 492 C CA . VAL A 1 71 ? -4.562 10.295 12.026 1.00 91.44 71 VAL A CA 1
ATOM 493 C C . VAL A 1 71 ? -4.247 8.807 12.116 1.00 91.44 71 VAL A C 1
ATOM 495 O O . VAL A 1 71 ? -3.525 8.375 13.011 1.00 91.44 71 VAL A O 1
ATOM 498 N N . GLN A 1 72 ? -4.703 8.049 11.128 1.00 93.44 72 GLN A N 1
ATOM 499 C CA . GLN A 1 72 ? -4.245 6.696 10.857 1.00 93.44 72 GLN A CA 1
ATOM 500 C C . GLN A 1 72 ? -2.963 6.744 10.040 1.00 93.44 72 GLN A C 1
ATOM 502 O O . GLN A 1 72 ? -2.954 7.268 8.928 1.00 93.44 72 GLN A O 1
ATOM 507 N N . SER A 1 73 ? -1.882 6.207 10.590 1.00 95.31 73 SER A N 1
ATOM 508 C CA . SER A 1 73 ? -0.613 6.016 9.901 1.00 95.31 73 SER A CA 1
ATOM 509 C C . SER A 1 73 ? -0.450 4.546 9.556 1.00 95.31 73 SER A C 1
ATOM 511 O O . SER A 1 73 ? -0.453 3.690 10.441 1.00 95.31 73 SER A O 1
ATOM 513 N N . VAL A 1 74 ? -0.319 4.250 8.269 1.00 96.19 74 VAL A N 1
ATOM 514 C CA . VAL A 1 74 ? -0.186 2.885 7.768 1.00 96.19 74 VAL A CA 1
ATOM 515 C C . VAL A 1 74 ? 1.090 2.760 6.958 1.00 96.19 74 VAL A C 1
ATOM 517 O O . VAL A 1 74 ? 1.344 3.545 6.046 1.00 96.19 74 VAL A O 1
ATOM 520 N N . GLN A 1 75 ? 1.884 1.742 7.278 1.00 96.50 75 GLN A N 1
ATOM 521 C CA . GLN A 1 75 ? 3.058 1.354 6.512 1.00 96.50 75 GLN A CA 1
ATOM 522 C C . GLN A 1 75 ? 2.833 -0.003 5.858 1.00 96.50 75 GLN A C 1
ATOM 524 O O . GLN A 1 75 ? 2.485 -0.985 6.519 1.00 96.50 75 GLN A O 1
ATOM 529 N N . VAL A 1 76 ? 3.105 -0.072 4.560 1.00 96.00 76 VAL A N 1
ATOM 530 C CA . VAL A 1 76 ? 3.016 -1.299 3.770 1.00 96.00 76 VAL A CA 1
ATOM 531 C C . VAL A 1 76 ? 4.330 -1.591 3.061 1.00 96.00 76 VAL A C 1
ATOM 533 O O . VAL A 1 76 ? 5.171 -0.712 2.855 1.00 96.00 76 VAL A O 1
ATOM 536 N N . ARG A 1 77 ? 4.488 -2.846 2.650 1.00 94.50 77 ARG A N 1
ATOM 537 C CA . ARG A 1 77 ? 5.608 -3.316 1.842 1.00 94.50 77 ARG A CA 1
ATOM 538 C C . ARG A 1 77 ? 5.115 -3.971 0.559 1.00 94.50 77 ARG A C 1
ATOM 540 O O . ARG A 1 77 ? 4.359 -4.935 0.624 1.00 94.50 77 ARG A O 1
ATOM 547 N N . VAL A 1 78 ? 5.605 -3.510 -0.589 1.00 91.69 78 VAL A N 1
ATOM 548 C CA . VAL A 1 78 ? 5.402 -4.144 -1.902 1.00 91.69 78 VAL A CA 1
ATOM 549 C C . VAL A 1 78 ? 6.753 -4.633 -2.411 1.00 91.69 78 VAL A C 1
ATOM 551 O O . VAL A 1 78 ? 7.633 -3.847 -2.767 1.00 91.69 78 VAL A O 1
ATOM 554 N N . GLY A 1 79 ? 6.956 -5.951 -2.397 1.00 88.38 79 GLY A N 1
ATOM 555 C CA . GLY A 1 79 ? 8.254 -6.550 -2.708 1.00 88.38 79 GLY A CA 1
ATOM 556 C C . GLY A 1 79 ? 9.357 -6.032 -1.776 1.00 88.38 79 GLY A C 1
ATOM 557 O O . GLY A 1 79 ? 9.388 -6.371 -0.595 1.00 88.38 79 GLY A O 1
ATOM 558 N N . ARG A 1 80 ? 10.270 -5.210 -2.312 1.00 86.00 80 ARG A N 1
ATOM 559 C CA . ARG A 1 80 ? 11.375 -4.581 -1.555 1.00 86.00 80 ARG A CA 1
ATOM 560 C C . ARG A 1 80 ? 11.113 -3.126 -1.159 1.00 86.00 80 ARG A C 1
ATOM 562 O O . ARG A 1 80 ? 11.944 -2.543 -0.470 1.00 86.00 80 ARG A O 1
ATOM 569 N N . GLN A 1 81 ? 10.014 -2.539 -1.623 1.00 89.81 81 GLN A N 1
ATOM 570 C CA . GLN A 1 81 ? 9.690 -1.140 -1.374 1.00 89.81 81 GLN A CA 1
ATOM 571 C C . GLN A 1 81 ? 8.790 -1.017 -0.155 1.00 89.81 81 GLN A C 1
ATOM 573 O O . GLN A 1 81 ? 7.851 -1.796 0.006 1.00 89.81 81 GLN A O 1
ATOM 578 N N . TYR A 1 82 ? 9.073 -0.018 0.671 1.00 92.69 82 TYR A N 1
ATOM 579 C CA . TYR A 1 82 ? 8.232 0.379 1.791 1.00 92.69 82 TYR A CA 1
ATOM 580 C C . TYR A 1 82 ? 7.570 1.704 1.446 1.00 92.69 82 TYR A C 1
ATOM 582 O O . TYR A 1 82 ? 8.205 2.584 0.865 1.00 92.69 82 TYR A O 1
ATOM 590 N N . ALA A 1 83 ? 6.307 1.838 1.818 1.00 95.12 83 ALA A N 1
ATOM 591 C CA . ALA A 1 83 ? 5.563 3.073 1.680 1.00 95.12 83 ALA A CA 1
ATOM 592 C C . ALA A 1 83 ? 4.751 3.314 2.944 1.00 95.12 83 ALA A C 1
ATOM 594 O O . ALA A 1 83 ? 4.219 2.375 3.539 1.00 95.12 83 ALA A O 1
ATOM 595 N N . THR A 1 84 ? 4.668 4.579 3.334 1.00 95.25 84 THR A N 1
ATOM 596 C CA . THR A 1 84 ? 3.871 5.023 4.471 1.00 95.25 84 THR A CA 1
ATOM 597 C C . THR A 1 84 ? 2.864 6.043 3.971 1.00 95.25 84 THR A C 1
ATOM 599 O O . THR A 1 84 ? 3.216 6.947 3.209 1.00 95.25 84 THR A O 1
ATOM 602 N N . ALA A 1 85 ? 1.626 5.910 4.425 1.00 95.88 85 ALA A N 1
ATOM 603 C CA . ALA A 1 85 ? 0.561 6.858 4.166 1.00 95.88 85 ALA A CA 1
ATOM 604 C C . ALA A 1 85 ? -0.141 7.229 5.465 1.00 95.88 85 ALA A C 1
ATOM 606 O O . ALA A 1 85 ? -0.169 6.461 6.428 1.00 95.88 85 ALA A O 1
ATOM 607 N N . ASN A 1 86 ? -0.705 8.431 5.473 1.00 94.69 86 ASN A N 1
ATOM 608 C CA . ASN A 1 86 ? -1.456 8.957 6.596 1.00 94.69 86 ASN A CA 1
ATOM 609 C C . ASN A 1 86 ? -2.841 9.368 6.108 1.00 94.69 86 ASN A C 1
ATOM 611 O O . ASN A 1 86 ? -2.953 10.085 5.115 1.00 94.69 86 ASN A O 1
ATOM 615 N N . ALA A 1 87 ? -3.878 8.955 6.823 1.00 93.12 87 ALA A N 1
ATOM 616 C CA . ALA A 1 87 ? -5.255 9.308 6.523 1.00 93.12 87 ALA A CA 1
ATOM 617 C C . ALA A 1 87 ? -5.971 9.777 7.788 1.00 93.12 87 ALA A C 1
ATOM 619 O O . ALA A 1 87 ? -5.698 9.309 8.890 1.00 93.12 87 ALA A O 1
ATOM 620 N N . ARG A 1 88 ? -6.901 10.713 7.633 1.00 90.31 88 ARG A N 1
ATOM 621 C CA . ARG A 1 88 ? -7.783 11.175 8.704 1.00 90.31 88 ARG A CA 1
ATOM 622 C C . ARG A 1 88 ? -9.147 11.481 8.110 1.00 90.31 88 ARG A C 1
ATOM 624 O O . ARG A 1 88 ? -9.222 12.061 7.029 1.00 90.31 88 ARG A O 1
ATOM 631 N N . ASP A 1 89 ? -10.201 11.165 8.851 1.00 87.31 89 ASP A N 1
ATOM 632 C CA . ASP A 1 89 ? -11.530 11.694 8.566 1.00 87.31 89 ASP A CA 1
ATOM 633 C C . ASP A 1 89 ? -11.654 13.137 9.089 1.00 87.31 89 ASP A C 1
ATOM 635 O O . ASP A 1 89 ? -11.784 13.380 10.291 1.00 87.31 89 ASP A O 1
ATOM 639 N N . SER A 1 90 ? -11.581 14.117 8.185 1.00 81.88 90 SER A N 1
ATOM 640 C CA . SER A 1 90 ? -11.770 15.534 8.522 1.00 81.88 90 SER A CA 1
ATOM 641 C C . SER A 1 90 ? -13.226 15.892 8.833 1.00 81.88 90 SER A C 1
ATOM 643 O O . SER A 1 90 ? -13.482 16.914 9.464 1.00 81.88 90 SER A O 1
ATOM 645 N N . TRP A 1 91 ? -14.184 15.079 8.385 1.00 73.31 91 TRP A N 1
ATOM 646 C CA . TRP A 1 91 ? -15.615 15.316 8.563 1.00 73.31 91 TRP A CA 1
ATOM 647 C C . TRP A 1 91 ? -16.070 14.855 9.945 1.00 73.31 91 TRP A C 1
ATOM 649 O O . TRP A 1 91 ? -16.862 15.549 10.578 1.00 73.31 91 TRP A O 1
ATOM 659 N N . ALA A 1 92 ? -15.500 13.760 10.458 1.00 67.88 92 ALA A N 1
ATOM 660 C CA . ALA A 1 92 ? -15.738 13.270 11.818 1.00 67.88 92 ALA A CA 1
ATOM 661 C C . ALA A 1 92 ? -15.442 14.322 12.907 1.00 67.88 92 ALA A C 1
ATOM 663 O O . ALA A 1 92 ? -16.126 14.359 13.924 1.00 67.88 92 ALA A O 1
ATOM 664 N N . GLN A 1 93 ? -14.469 15.216 12.689 1.00 64.31 93 GLN A N 1
ATOM 665 C CA . GLN A 1 93 ? -14.173 16.315 13.619 1.00 64.31 93 GLN A CA 1
ATOM 666 C C . GLN A 1 93 ? -15.192 17.467 13.558 1.00 64.31 93 GLN A C 1
ATOM 668 O O . GLN A 1 93 ? -15.240 18.277 14.479 1.00 64.31 93 GLN A O 1
ATOM 673 N N . GLN A 1 94 ? -15.973 17.568 12.478 1.00 65.88 94 GLN A N 1
ATOM 674 C CA . GLN A 1 94 ? -16.852 18.707 12.208 1.00 65.88 94 GLN A CA 1
ATOM 675 C C . GLN A 1 94 ? -18.334 18.417 12.476 1.00 65.88 94 GLN A C 1
ATOM 677 O O . GLN A 1 94 ? -19.144 19.344 12.462 1.00 65.88 94 GLN A O 1
A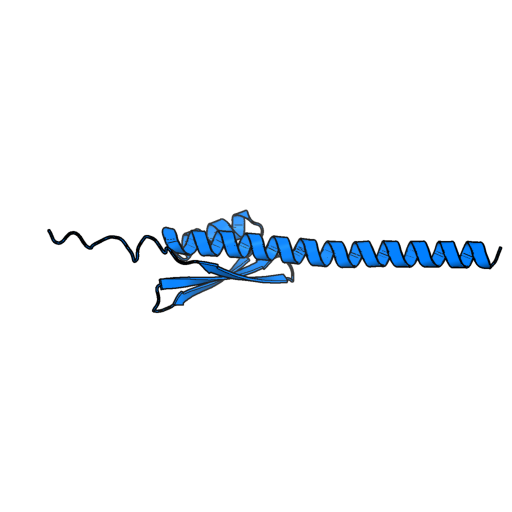TOM 682 N N . LEU A 1 95 ? -18.712 17.160 12.729 1.00 60.97 95 LEU A N 1
ATOM 683 C CA . LEU A 1 95 ? -20.076 16.846 13.139 1.00 60.97 95 LEU A CA 1
ATOM 684 C C . LEU A 1 95 ? -20.337 17.455 14.527 1.00 60.97 95 LEU A C 1
ATOM 686 O O . LEU A 1 95 ? -19.669 17.063 15.487 1.00 60.97 95 LEU A O 1
ATOM 690 N N . PRO A 1 96 ? -21.299 18.390 14.669 1.00 63.75 96 PRO A N 1
ATOM 691 C CA . PRO A 1 96 ? -21.742 18.800 15.988 1.00 63.75 96 PRO A CA 1
ATOM 692 C C . PRO A 1 96 ? -22.251 17.548 16.693 1.00 63.75 96 PRO A C 1
ATOM 694 O O . PRO A 1 96 ? -23.123 16.849 16.171 1.00 63.75 96 PRO A O 1
ATOM 697 N N . THR A 1 97 ? -21.684 17.242 17.859 1.00 65.50 97 THR A N 1
ATOM 698 C CA . THR A 1 97 ? -22.225 16.211 18.738 1.00 65.50 97 THR A CA 1
ATOM 699 C C . THR A 1 97 ? -23.654 16.627 19.055 1.00 65.50 97 THR A C 1
ATOM 701 O O . THR A 1 97 ? -23.869 17.560 19.829 1.00 65.50 97 THR A O 1
ATOM 704 N N . MET A 1 98 ? -24.635 16.002 18.405 1.00 58.44 98 MET A N 1
ATOM 705 C CA . MET A 1 98 ? -26.020 16.142 18.823 1.00 58.44 98 MET A CA 1
ATOM 706 C C . MET A 1 98 ? -26.101 15.481 20.195 1.00 58.44 98 MET A C 1
ATOM 708 O O . MET A 1 98 ? -26.098 14.256 20.299 1.00 58.44 98 MET A O 1
ATOM 712 N N . SER A 1 99 ? -26.066 16.297 21.250 1.00 56.22 99 SER A N 1
ATOM 713 C CA . SER A 1 99 ? -26.473 15.841 22.573 1.00 56.22 99 SER A CA 1
ATOM 714 C C . SER A 1 99 ? -27.905 15.302 22.467 1.00 56.22 99 SER A C 1
ATOM 716 O O . SER A 1 99 ? -28.709 15.930 21.770 1.00 56.22 99 SER A O 1
ATOM 718 N N . PRO A 1 100 ? -28.204 14.149 23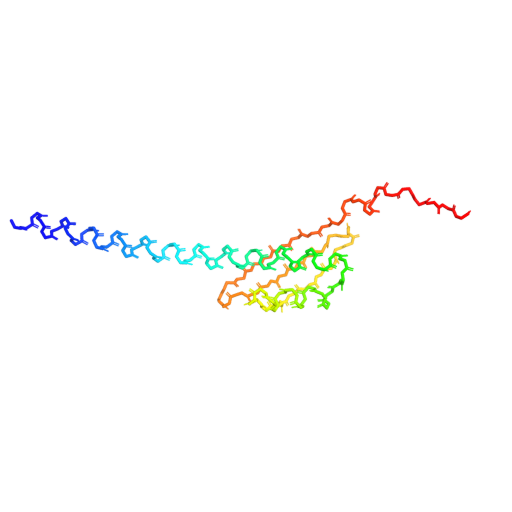.091 1.00 65.69 100 PRO A N 1
ATOM 719 C CA . PRO A 1 100 ? -29.548 13.580 23.098 1.00 65.69 100 PRO A CA 1
ATOM 720 C C . PRO A 1 100 ? -30.573 14.509 23.758 1.00 65.69 100 PRO A C 1
ATOM 722 O O . PRO A 1 100 ? -30.177 15.311 24.638 1.00 65.69 100 PRO A O 1
#

Radius of gyration: 21.31 Å; Cα contacts (8 Å, |Δi|>4): 144; chains: 1; bounding box: 63×26×62 Å

Foldseek 3Di:
DVVVVVVVVVVVVVVVVVVVVVVVVVQQVLQAVLQAQLQVLCLPPNNVRSQVSSVVSQWGWPDWDQDPVRKIWTWIDRPHDIYIDIDHDPVVVVDDPPDD

Solvent-accessible surface area (backbone atoms only — not comparable to full-atom values): 5262 Å² total; per-residue (Å²): 110,70,67,59,53,51,52,52,52,49,50,52,51,53,51,53,51,50,51,57,53,50,51,55,50,52,50,47,52,49,20,41,53,25,7,45,52,13,6,50,28,28,63,79,52,33,63,67,36,15,38,52,43,10,47,77,55,67,21,44,65,75,48,73,46,73,45,98,86,59,38,20,39,17,31,24,33,32,91,91,39,73,20,74,22,75,25,62,66,73,62,74,76,65,57,77,80,77,75,132

Sequence (100 aa):
MLSVLLSCAFTALSLGGLVLVSTRIIDQTRAQIAADAAALGAVYGGEPAAQEIALRNGAQLMSSATQDNGVQSVQVRVGRQYATANARDSWAQQLPTMSP

Mean predicted aligned error: 9.01 Å

pLDDT: mean 86.28, std 10.16, range [56.22, 96.62]

Secondary structure (DSSP, 8-state):
-HHHHHHHHHHHHHHHHHHHHHHHHHHHHHHHHHHHHHHHHHHHHHHHHHHHHHHHTT-EEEEEEE-TTS-EEEEEEETTEEEEEEE--TTTTTS-----